Protein AF-A0A7J6TBH4-F1 (afdb_monomer_lite)

Foldseek 3Di:
DDDDDDDDDDDDDDDDDDPDDDDDPPPVVVVPCPPVNVLVVVLVCLCCVLPVVLVVLVVVLVCQQPVDDPVRHDDPVRSVVSVVVSLQVNLVSLVVSLLVSDDPSLVVLLVQLVDPVNDPPSNNVVSVCSVPPRDDPDDPVRVVVD

pLDDT: mean 78.49, std 21.05, range [31.12, 96.94]

Sequence (146 aa):
MAASFGSTGARYLPLLMTVGGLGAVPAVAWHRVDKQDRDGFRRSLTFWSTALPAFAAYKAVEWYAESSPKSIRPSPDQASLLYESLHEKYSPVVRNATVALRGFYLKASQMMSLRDEFLPKQYLEWCRKMQDQAPVVMTFAEAEQV

Radius of gyration: 23.69 Å; chains: 1; bounding box: 51×46×85 Å

Secondary structure (DSSP, 8-state):
--------------------------HHHHTTS-HHHHHHHHHHHHHHHHHHHHHHHHHHHHHHHHHS-TTTPPPHHHHHHHHHHHHHHHHHHHHHHHHHH-THHHHHHHHHTT-TTSS-HHHHHHHHHHHH-PPP-S-HHHHTT-

InterPro domains:
  IPR051130 Mitochondrial structure and function regulator [PTHR43173] (39-146)

Structure (mmCIF, N/CA/C/O backbone):
data_AF-A0A7J6TBH4-F1
#
_entry.id   AF-A0A7J6TBH4-F1
#
loop_
_atom_site.group_PDB
_atom_site.id
_atom_site.type_symbol
_atom_site.label_atom_id
_atom_site.label_alt_id
_atom_site.label_comp_id
_atom_site.label_asym_id
_atom_site.label_entity_id
_atom_site.label_seq_id
_atom_site.pdbx_PDB_ins_code
_atom_site.Cartn_x
_atom_site.Cartn_y
_atom_site.Cartn_z
_atom_site.occupancy
_atom_site.B_iso_or_equiv
_atom_site.auth_seq_id
_atom_site.auth_comp_id
_atom_site.auth_asym_id
_atom_site.auth_atom_id
_atom_site.pdbx_PDB_model_num
ATOM 1 N N . MET A 1 1 ? 13.563 8.133 62.066 1.00 36.19 1 MET A N 1
ATOM 2 C CA . MET A 1 1 ? 14.253 6.939 61.518 1.00 36.19 1 MET A CA 1
ATOM 3 C C . MET A 1 1 ? 13.392 5.734 61.873 1.00 36.19 1 MET A C 1
ATOM 5 O O . MET A 1 1 ? 13.055 5.630 63.036 1.00 36.19 1 MET A O 1
ATOM 9 N N . ALA A 1 2 ? 12.924 4.859 60.988 1.00 35.28 2 ALA A N 1
ATOM 10 C CA . ALA A 1 2 ? 13.261 4.593 59.597 1.00 35.28 2 ALA A CA 1
ATOM 11 C C . ALA A 1 2 ? 12.015 4.087 58.837 1.00 35.28 2 ALA A C 1
ATOM 13 O O . ALA A 1 2 ? 11.104 3.511 59.428 1.00 35.28 2 ALA A O 1
ATOM 14 N N . ALA A 1 3 ? 11.999 4.349 57.532 1.00 35.66 3 ALA A N 1
ATOM 15 C CA . ALA A 1 3 ? 10.978 3.951 56.575 1.00 35.66 3 ALA A CA 1
ATOM 16 C C . ALA A 1 3 ? 10.987 2.433 56.322 1.00 35.66 3 ALA A C 1
ATOM 18 O O . ALA A 1 3 ? 12.053 1.839 56.170 1.00 35.66 3 ALA A O 1
ATOM 19 N N . SER A 1 4 ? 9.803 1.824 56.210 1.00 37.34 4 SER A N 1
ATOM 20 C CA . SER A 1 4 ? 9.648 0.493 55.618 1.00 37.34 4 SER A CA 1
ATOM 21 C C . SER A 1 4 ? 9.440 0.662 54.113 1.00 37.34 4 SER A C 1
ATOM 23 O O . SER A 1 4 ? 8.391 1.111 53.655 1.00 37.34 4 SER A O 1
ATOM 25 N N . PHE A 1 5 ? 10.497 0.380 53.354 1.00 36.34 5 PHE A N 1
ATOM 26 C CA . PHE A 1 5 ? 10.484 0.298 51.899 1.00 36.34 5 PHE A CA 1
ATOM 27 C C . PHE A 1 5 ? 9.794 -1.002 51.463 1.00 36.34 5 PHE A C 1
ATOM 29 O O . PHE A 1 5 ? 10.267 -2.095 5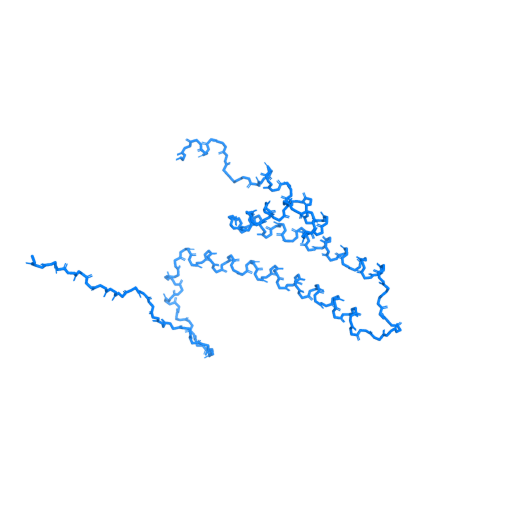1.768 1.00 36.34 5 PHE A O 1
ATOM 36 N N . GLY A 1 6 ? 8.700 -0.881 50.708 1.00 37.28 6 GLY A N 1
ATOM 37 C CA . GLY A 1 6 ? 8.112 -1.988 49.956 1.00 37.28 6 GLY A CA 1
ATOM 38 C C . GLY A 1 6 ? 9.008 -2.358 48.775 1.00 37.28 6 GLY A C 1
ATOM 39 O O . GLY A 1 6 ? 9.130 -1.595 47.819 1.00 37.28 6 GLY A O 1
ATOM 40 N N . SER A 1 7 ? 9.645 -3.526 48.850 1.00 37.94 7 SER A N 1
ATOM 41 C CA . SER A 1 7 ? 10.473 -4.084 47.781 1.00 37.94 7 SER A CA 1
ATOM 42 C C . SER A 1 7 ? 9.633 -4.922 46.810 1.00 37.94 7 SER A C 1
ATOM 44 O O . SER A 1 7 ? 9.224 -6.032 47.126 1.00 37.94 7 SER A O 1
ATOM 46 N N . THR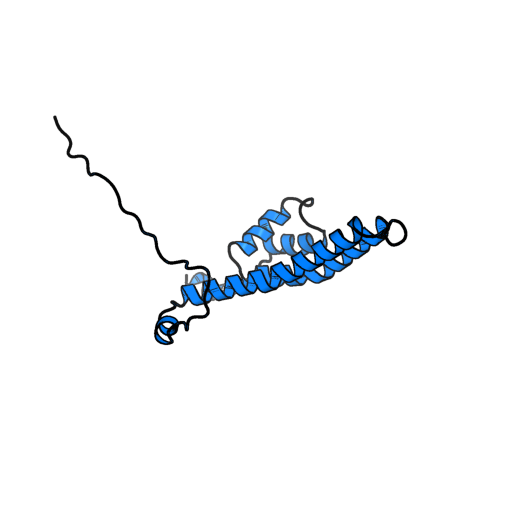 A 1 8 ? 9.431 -4.359 45.620 1.00 41.28 8 THR A N 1
ATOM 47 C CA . THR A 1 8 ? 9.783 -4.946 44.313 1.00 41.28 8 THR A CA 1
ATOM 48 C C . THR A 1 8 ? 9.327 -6.376 43.967 1.00 41.28 8 THR A C 1
ATOM 50 O O . THR A 1 8 ? 9.918 -7.353 44.405 1.00 41.28 8 THR A O 1
ATOM 53 N N . GLY A 1 9 ? 8.430 -6.455 42.974 1.00 35.50 9 GLY A N 1
ATOM 54 C CA . GLY A 1 9 ? 8.723 -7.166 41.720 1.00 35.50 9 GLY A CA 1
ATOM 55 C C . GLY A 1 9 ? 8.269 -8.621 41.575 1.00 35.50 9 GLY A C 1
ATOM 56 O O . GLY A 1 9 ? 8.868 -9.516 42.148 1.00 35.50 9 GLY A O 1
ATOM 57 N N . ALA A 1 10 ? 7.306 -8.851 40.674 1.00 33.53 10 ALA A N 1
ATOM 58 C CA . ALA A 1 10 ? 7.371 -9.898 39.641 1.00 33.53 10 ALA A CA 1
ATOM 59 C C . ALA A 1 10 ? 6.160 -9.762 38.702 1.00 33.53 10 ALA A C 1
ATOM 61 O O . ALA A 1 10 ? 5.102 -10.355 38.899 1.00 33.53 10 ALA A O 1
ATOM 62 N N . ARG A 1 11 ? 6.310 -8.916 37.677 1.00 44.78 11 ARG A N 1
ATOM 63 C CA . ARG A 1 11 ? 5.433 -8.911 36.505 1.00 44.78 11 ARG A CA 1
ATOM 64 C C . ARG A 1 11 ? 5.759 -10.141 35.650 1.00 44.78 11 ARG A C 1
ATOM 66 O O . ARG A 1 11 ? 6.922 -10.383 35.365 1.00 44.78 11 ARG A O 1
ATOM 73 N N . TYR A 1 12 ? 4.693 -10.850 35.296 1.00 50.62 12 TYR A N 1
ATOM 74 C CA . TYR A 1 12 ? 4.435 -11.747 34.166 1.00 50.62 12 TYR A CA 1
ATOM 75 C C . TYR A 1 12 ? 5.566 -12.136 33.191 1.00 50.62 12 TYR A C 1
ATOM 77 O O . TYR A 1 12 ? 6.301 -11.290 32.688 1.00 50.62 12 TYR A O 1
ATOM 85 N N . LEU A 1 13 ? 5.469 -13.415 32.790 1.00 41.25 13 LEU A N 1
ATOM 86 C CA . LEU A 1 13 ? 6.197 -14.189 31.768 1.00 41.25 13 LEU A CA 1
ATOM 87 C C . LEU A 1 13 ? 7.553 -14.766 32.212 1.00 41.25 13 LEU A C 1
ATOM 89 O O . LEU A 1 13 ? 8.296 -14.097 32.923 1.00 41.25 13 LEU A O 1
ATOM 93 N N . PRO A 1 14 ? 7.898 -16.002 31.789 1.00 51.75 14 PRO A N 1
ATOM 94 C CA . PRO A 1 14 ? 7.790 -16.473 30.401 1.00 51.75 14 PRO A CA 1
ATOM 95 C C . PRO A 1 14 ? 7.216 -17.901 30.257 1.00 51.75 14 PRO A C 1
ATOM 97 O O . PRO A 1 14 ? 6.661 -18.441 31.207 1.00 51.75 14 PRO A O 1
ATOM 100 N N . LEU A 1 15 ? 7.414 -18.491 29.067 1.00 38.53 15 LEU A N 1
ATOM 101 C CA . LEU A 1 15 ? 7.142 -19.871 28.618 1.00 38.53 15 LEU A CA 1
ATOM 102 C C . LEU A 1 15 ? 5.750 -20.053 27.974 1.00 38.53 15 LEU A C 1
ATOM 104 O O . LEU A 1 15 ? 4.735 -19.913 28.634 1.00 38.53 15 LEU A O 1
ATOM 108 N N . LEU A 1 16 ? 5.597 -20.383 26.686 1.00 38.75 16 LEU A N 1
ATOM 109 C CA . LEU A 1 16 ? 6.375 -21.359 25.921 1.00 38.75 16 LEU A CA 1
ATOM 110 C C . LEU A 1 16 ? 6.152 -21.130 24.403 1.00 38.75 16 LEU A C 1
ATOM 112 O O . LEU A 1 16 ? 5.181 -21.608 23.825 1.00 38.75 16 LEU A O 1
ATOM 116 N N . MET A 1 17 ? 7.051 -20.385 23.750 1.00 35.50 17 MET A N 1
ATOM 117 C CA . MET A 1 17 ? 7.230 -20.440 22.292 1.00 35.50 17 MET A CA 1
ATOM 118 C C . MET A 1 17 ? 8.285 -21.510 22.003 1.00 35.50 17 MET A C 1
ATOM 120 O O . MET A 1 17 ? 9.474 -21.211 21.919 1.00 35.50 17 MET A O 1
ATOM 124 N N . THR A 1 18 ? 7.869 -22.769 21.890 1.00 38.50 18 THR A N 1
ATOM 125 C CA . THR A 1 18 ? 8.705 -23.804 21.272 1.00 38.50 18 THR A CA 1
ATOM 126 C C . THR A 1 18 ? 8.492 -23.769 19.771 1.00 38.50 18 THR A C 1
ATOM 128 O O . THR A 1 18 ? 7.451 -24.166 19.249 1.00 38.50 18 THR A O 1
ATOM 131 N N . VAL A 1 19 ? 9.513 -23.265 19.091 1.00 44.00 19 VAL A N 1
ATOM 132 C CA . VAL A 1 19 ? 9.763 -23.476 17.670 1.00 44.00 19 VAL A CA 1
ATOM 133 C C . VAL A 1 19 ? 9.943 -24.979 17.428 1.00 44.00 19 VAL A C 1
ATOM 135 O O . VAL A 1 19 ? 10.806 -25.597 18.042 1.00 44.00 19 VAL A O 1
ATOM 138 N N . GLY A 1 20 ? 9.162 -25.537 16.501 1.00 36.09 20 GLY A N 1
ATOM 139 C CA . GLY A 1 20 ? 9.442 -26.822 15.854 1.00 36.09 20 GLY A CA 1
ATOM 140 C C . GLY A 1 20 ? 8.691 -28.029 16.419 1.00 36.09 20 GLY A C 1
ATOM 141 O O . GLY A 1 20 ? 9.013 -28.536 17.486 1.00 36.09 20 GLY A O 1
ATOM 142 N N . GLY A 1 21 ? 7.745 -28.550 15.634 1.00 31.12 21 GLY A N 1
ATOM 143 C CA . GLY A 1 21 ? 7.200 -29.895 15.817 1.00 31.12 21 GLY A CA 1
ATOM 144 C C . GLY A 1 21 ? 5.694 -29.954 15.616 1.00 31.12 21 GLY A C 1
ATOM 145 O O . GLY A 1 21 ? 4.937 -29.429 16.424 1.00 31.12 21 GLY A O 1
ATOM 146 N N . LEU A 1 22 ? 5.263 -30.615 14.539 1.00 47.97 22 LEU A N 1
ATOM 147 C CA . LEU A 1 22 ? 3.897 -31.103 14.363 1.00 47.97 22 LEU A CA 1
ATOM 148 C C . LEU A 1 22 ? 3.443 -31.838 15.635 1.00 47.97 22 LEU A C 1
ATOM 150 O O . LEU A 1 22 ? 3.849 -32.969 15.880 1.00 47.97 22 LEU A O 1
ATOM 154 N N . GLY A 1 23 ? 2.606 -31.196 16.443 1.00 37.78 23 GLY A N 1
ATOM 155 C CA . GLY A 1 23 ? 2.066 -31.767 17.670 1.00 37.78 23 GLY A CA 1
ATOM 156 C C . GLY A 1 23 ? 0.663 -31.232 17.874 1.00 37.78 23 GLY A C 1
ATOM 157 O O . GLY A 1 23 ? 0.472 -30.027 18.007 1.00 37.78 23 GLY A O 1
ATOM 158 N N . ALA A 1 24 ? -0.314 -32.131 17.808 1.00 45.72 24 ALA A N 1
ATOM 159 C CA . ALA A 1 24 ? -1.739 -31.856 17.893 1.00 45.72 24 ALA A CA 1
ATOM 160 C C . ALA A 1 24 ? -2.070 -30.798 18.956 1.00 45.72 24 ALA A C 1
ATOM 162 O O . ALA A 1 24 ? -1.873 -31.014 20.151 1.00 45.72 24 ALA A O 1
ATOM 163 N N . VAL A 1 25 ? -2.616 -29.663 18.518 1.00 56.75 25 VAL A N 1
ATOM 164 C CA . VAL A 1 25 ? -3.230 -28.699 19.430 1.00 56.75 25 VAL A CA 1
ATOM 165 C C . VAL A 1 25 ? -4.440 -29.411 20.048 1.00 56.75 25 VAL A C 1
ATOM 167 O O . VAL A 1 25 ? -5.350 -29.778 19.296 1.00 56.75 25 VAL A O 1
ATOM 170 N N . PRO A 1 26 ? -4.474 -29.672 21.368 1.00 46.34 26 PRO A N 1
ATOM 171 C CA . PRO A 1 26 ? -5.559 -30.436 21.965 1.00 46.34 26 PRO A CA 1
ATOM 172 C C . PRO A 1 26 ? -6.876 -29.700 21.706 1.00 46.34 26 PRO A C 1
ATOM 174 O O . PRO A 1 26 ? -6.987 -28.507 21.988 1.00 46.34 26 PRO A O 1
ATOM 177 N N . ALA A 1 27 ? -7.879 -30.405 21.172 1.00 51.59 27 ALA A N 1
ATOM 178 C CA . ALA A 1 27 ? -9.212 -29.882 20.832 1.00 51.59 27 ALA A CA 1
ATOM 179 C C . ALA A 1 27 ? -9.851 -29.033 21.959 1.00 51.59 27 ALA A C 1
ATOM 181 O O . ALA A 1 27 ? -10.637 -28.125 21.704 1.00 51.59 27 ALA A O 1
ATOM 182 N N . VAL A 1 28 ? -9.454 -29.283 23.210 1.00 48.59 28 VAL A N 1
ATOM 183 C CA . VAL A 1 28 ? -9.911 -28.582 24.419 1.00 48.59 28 VAL A CA 1
ATOM 184 C C . VAL A 1 28 ? -9.340 -27.157 24.548 1.00 48.59 28 VAL A C 1
ATOM 186 O O . VAL A 1 28 ? -10.008 -26.286 25.101 1.00 48.59 28 VAL A O 1
ATOM 189 N N . ALA A 1 29 ? -8.149 -26.880 24.008 1.00 50.97 29 ALA A N 1
ATOM 190 C CA . ALA A 1 29 ? -7.551 -25.541 24.025 1.00 50.97 29 ALA A CA 1
ATOM 191 C C . ALA A 1 29 ? -8.219 -24.590 23.017 1.00 50.97 29 ALA A C 1
ATOM 193 O O . ALA A 1 29 ? -8.344 -23.402 23.293 1.00 50.97 29 ALA A O 1
ATOM 194 N N . TRP A 1 30 ? -8.739 -25.110 21.899 1.00 49.47 30 TRP A N 1
ATOM 195 C CA . TRP A 1 30 ? -9.454 -24.308 20.897 1.00 49.47 30 TRP A CA 1
ATOM 196 C C . TRP A 1 30 ? -10.756 -23.702 21.429 1.00 49.47 30 TRP A C 1
ATOM 198 O O . TRP A 1 30 ? -11.140 -22.610 21.016 1.00 49.47 30 TRP A O 1
ATOM 208 N N . HIS A 1 31 ? -11.419 -24.383 22.368 1.00 52.03 31 HIS A N 1
ATOM 209 C CA . HIS A 1 31 ? -12.667 -23.905 22.968 1.00 52.03 31 HIS A CA 1
ATOM 210 C C . HIS A 1 31 ? -12.477 -22.774 23.989 1.00 52.03 31 HIS A C 1
ATOM 212 O O . HIS A 1 31 ? -13.463 -22.130 24.343 1.00 52.03 31 HIS A O 1
ATOM 218 N N . ARG A 1 32 ? -11.242 -22.516 24.445 1.00 52.38 32 ARG A N 1
ATOM 219 C CA . ARG A 1 32 ? -10.903 -21.430 25.384 1.00 52.38 32 ARG A CA 1
ATOM 220 C C . ARG A 1 32 ? -10.046 -20.325 24.768 1.00 52.38 32 ARG A C 1
ATOM 222 O O . ARG A 1 32 ? -9.533 -19.488 25.498 1.00 52.38 32 ARG A O 1
ATOM 229 N N . VAL A 1 33 ? -9.884 -20.317 23.446 1.00 51.16 33 VAL A N 1
ATOM 230 C CA . VAL A 1 33 ? -9.346 -19.141 22.759 1.00 51.16 33 VAL A CA 1
ATOM 231 C C . VAL A 1 33 ? -10.426 -18.068 22.843 1.00 51.16 33 VAL A C 1
ATOM 233 O O . VAL A 1 33 ? -11.479 -18.193 22.205 1.00 51.16 33 VAL A O 1
ATOM 236 N N . ASP A 1 34 ? -10.191 -17.059 23.680 1.00 53.56 34 ASP A N 1
ATOM 237 C CA . ASP A 1 34 ? -11.123 -15.958 23.896 1.00 53.56 34 ASP A CA 1
ATOM 238 C C . ASP A 1 34 ? -11.492 -15.303 22.558 1.00 53.56 34 ASP A C 1
ATOM 240 O O . ASP A 1 34 ? -10.720 -15.309 21.593 1.00 53.56 34 ASP A O 1
ATOM 244 N N . LYS A 1 35 ? -12.691 -14.710 22.465 1.00 57.47 35 LYS A N 1
ATOM 245 C CA . LYS A 1 35 ? -13.118 -13.984 21.248 1.00 57.47 35 LYS A CA 1
ATOM 246 C C . LYS A 1 35 ? -12.061 -12.962 20.801 1.00 57.47 35 LYS A C 1
ATOM 248 O O . LYS A 1 35 ? -11.825 -12.812 19.606 1.00 57.47 35 LYS A O 1
ATOM 253 N N . GLN A 1 36 ? -11.374 -12.349 21.765 1.00 59.50 36 GLN A N 1
ATOM 254 C CA . GLN A 1 36 ? -10.278 -11.408 21.553 1.00 59.50 36 GLN A CA 1
ATOM 255 C C . GLN A 1 36 ? -9.063 -12.038 20.846 1.00 59.50 36 GLN A C 1
ATOM 257 O O . GLN A 1 36 ? -8.508 -11.430 19.929 1.00 59.50 36 GLN A O 1
ATOM 262 N N . ASP A 1 37 ? -8.693 -13.272 21.195 1.00 56.78 37 ASP A N 1
ATOM 263 C CA . ASP A 1 37 ? -7.589 -13.998 20.556 1.00 56.78 37 ASP A CA 1
ATOM 264 C C . ASP A 1 37 ? -7.957 -14.452 19.136 1.00 56.78 37 ASP A C 1
ATOM 266 O O . ASP A 1 37 ? -7.142 -14.370 18.211 1.00 56.78 37 ASP A O 1
ATOM 270 N N . ARG A 1 38 ? -9.215 -14.870 18.921 1.00 60.97 38 ARG A N 1
ATOM 271 C CA . ARG A 1 38 ? -9.732 -15.218 17.583 1.00 60.97 38 ARG A CA 1
ATOM 272 C C . ARG A 1 38 ? -9.750 -13.999 16.664 1.00 60.97 38 ARG A C 1
ATOM 274 O O . ARG A 1 38 ? -9.402 -14.123 15.488 1.00 60.97 38 ARG A O 1
ATOM 281 N N . ASP A 1 39 ? -10.097 -12.830 17.190 1.00 76.25 39 ASP A N 1
ATOM 282 C CA . ASP A 1 39 ? -10.067 -11.574 16.444 1.00 76.25 39 ASP A CA 1
ATOM 283 C C . ASP A 1 39 ? -8.632 -11.126 16.145 1.00 76.25 39 ASP A C 1
ATOM 285 O O . ASP A 1 39 ? -8.336 -10.750 15.009 1.00 76.25 39 ASP A O 1
ATOM 289 N N . GLY A 1 40 ? -7.708 -11.239 17.103 1.00 81.81 40 GLY A N 1
ATOM 290 C CA . GLY A 1 40 ? -6.285 -10.953 16.892 1.00 81.81 40 GLY A CA 1
ATOM 291 C C . GLY A 1 40 ? -5.651 -11.844 15.819 1.00 81.81 40 GLY A C 1
ATOM 292 O O . GLY A 1 40 ? -4.975 -11.351 14.908 1.00 81.81 40 GLY A O 1
ATOM 293 N N . PHE A 1 41 ? -5.924 -13.150 15.865 1.00 85.94 41 PHE A N 1
ATOM 294 C CA . PHE A 1 41 ? -5.430 -14.104 14.872 1.00 85.94 41 PHE A CA 1
ATOM 295 C C . PHE A 1 41 ? -5.999 -13.830 13.475 1.00 85.94 41 PHE A C 1
ATOM 297 O O . PHE A 1 41 ? -5.246 -13.757 12.503 1.00 85.94 41 PHE A O 1
ATOM 304 N N . ARG A 1 42 ? -7.314 -13.591 13.362 1.00 87.00 42 ARG A N 1
ATOM 305 C CA . ARG A 1 42 ? -7.958 -13.235 12.085 1.00 87.00 42 ARG A CA 1
ATOM 306 C C . ARG A 1 42 ? -7.383 -11.948 11.502 1.00 87.00 42 ARG A C 1
ATOM 308 O O . ARG A 1 42 ? -7.079 -11.910 10.316 1.00 87.00 42 ARG A O 1
ATOM 315 N N . ARG A 1 43 ? -7.179 -10.916 12.326 1.00 89.94 43 ARG A N 1
ATOM 316 C CA . ARG A 1 43 ? -6.552 -9.650 11.906 1.00 89.94 43 ARG A CA 1
ATOM 317 C C . ARG A 1 43 ? -5.132 -9.870 11.389 1.00 89.94 43 ARG A C 1
ATOM 319 O 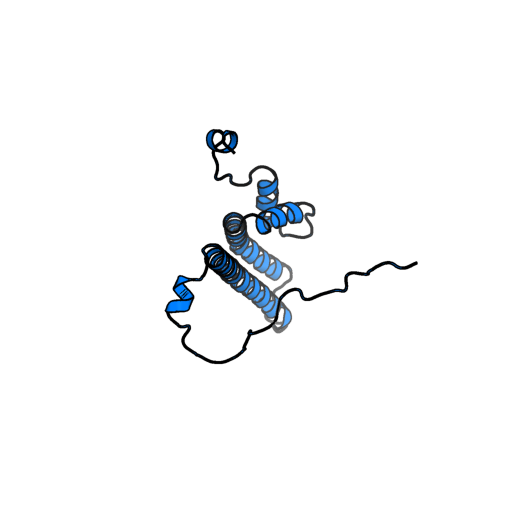O . ARG A 1 43 ? -4.768 -9.324 10.351 1.00 89.94 43 ARG A O 1
ATOM 326 N N . SER A 1 44 ? -4.361 -10.708 12.077 1.00 91.31 44 SER A N 1
ATOM 327 C CA . SER A 1 44 ? -2.993 -11.052 11.682 1.00 91.31 44 SER A CA 1
ATOM 328 C C . SER A 1 44 ? -2.969 -11.788 10.342 1.00 91.31 44 SER A C 1
ATOM 330 O O . SER A 1 44 ? -2.204 -11.422 9.453 1.00 91.31 44 SER A O 1
ATOM 332 N N . LEU A 1 45 ? -3.852 -12.772 10.152 1.00 92.50 45 LEU A N 1
ATOM 333 C CA . LEU A 1 45 ? -4.001 -13.473 8.877 1.00 92.50 45 LEU A CA 1
ATOM 334 C C . LEU A 1 45 ? -4.412 -12.531 7.743 1.00 92.50 45 LEU A C 1
ATOM 336 O O . LEU A 1 45 ? -3.811 -12.582 6.672 1.00 92.50 45 LEU A O 1
ATOM 340 N N . THR A 1 46 ? -5.388 -11.647 7.962 1.00 89.69 46 THR A N 1
ATOM 341 C CA . THR A 1 46 ? -5.802 -10.650 6.963 1.00 89.69 46 THR A CA 1
ATOM 342 C C . THR A 1 46 ? -4.640 -9.737 6.577 1.00 89.69 46 THR A C 1
ATOM 344 O O . THR A 1 46 ? -4.427 -9.480 5.394 1.00 89.69 46 THR A O 1
ATOM 347 N N . PHE A 1 47 ? -3.844 -9.285 7.551 1.00 93.38 47 PHE A N 1
ATOM 348 C CA . PHE A 1 47 ? -2.658 -8.478 7.279 1.00 93.38 47 PHE A CA 1
ATOM 349 C C . PHE A 1 47 ? -1.634 -9.246 6.436 1.00 93.38 47 PHE A C 1
ATOM 351 O O . PHE A 1 47 ? -1.274 -8.788 5.354 1.00 93.38 47 PHE A O 1
ATOM 358 N N . TRP A 1 48 ? -1.200 -10.426 6.883 1.00 94.38 48 TRP A N 1
ATOM 359 C CA . TRP A 1 48 ? -0.137 -11.178 6.210 1.00 94.38 4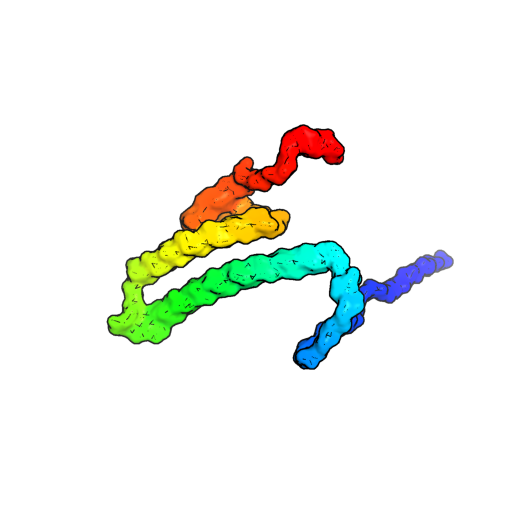8 TRP A CA 1
ATOM 360 C C . TRP A 1 48 ? -0.553 -11.710 4.835 1.00 94.38 48 TRP A C 1
ATOM 362 O O . TRP A 1 48 ? 0.239 -11.646 3.897 1.00 94.38 48 TRP A O 1
ATOM 372 N N . SER A 1 49 ? -1.802 -12.156 4.675 1.00 94.00 49 SER A N 1
ATOM 373 C CA . SER A 1 49 ? -2.340 -12.578 3.371 1.00 94.00 49 SER A CA 1
ATOM 374 C C . SER A 1 49 ? -2.450 -11.431 2.362 1.00 94.00 49 SER A C 1
ATOM 376 O O . SER A 1 49 ? -2.406 -11.679 1.162 1.00 94.00 49 SER A O 1
ATOM 378 N N . THR A 1 50 ? -2.535 -10.182 2.829 1.00 92.94 50 THR A N 1
ATOM 379 C CA . THR A 1 50 ? -2.552 -8.992 1.966 1.00 92.94 50 THR A CA 1
ATOM 380 C C . THR A 1 50 ? -1.139 -8.463 1.702 1.00 92.94 50 THR A C 1
ATOM 382 O O . THR A 1 50 ? -0.786 -8.149 0.565 1.00 92.94 50 THR A O 1
ATOM 385 N N . ALA A 1 51 ? -0.317 -8.359 2.747 1.00 92.62 51 ALA A N 1
ATOM 386 C CA . ALA A 1 51 ? 0.992 -7.721 2.692 1.00 92.62 51 ALA A CA 1
ATOM 387 C C . ALA A 1 51 ? 2.038 -8.578 1.967 1.00 92.62 51 ALA A C 1
ATOM 389 O O . ALA A 1 51 ? 2.808 -8.037 1.175 1.00 92.62 51 ALA A O 1
ATOM 390 N N . LEU A 1 52 ? 2.059 -9.900 2.191 1.00 95.19 52 LEU A N 1
ATOM 391 C CA . LEU A 1 52 ? 3.076 -10.775 1.591 1.00 95.19 52 LEU A CA 1
ATOM 392 C C . LEU A 1 52 ? 3.001 -10.815 0.062 1.00 95.19 52 LEU A C 1
ATOM 394 O O . LEU A 1 52 ? 4.043 -10.621 -0.562 1.00 95.19 52 LEU A O 1
ATOM 398 N N . PRO A 1 53 ? 1.828 -11.009 -0.576 1.00 95.12 53 PRO A N 1
ATOM 399 C CA . PRO A 1 53 ? 1.765 -11.040 -2.035 1.00 95.12 53 PRO A CA 1
ATOM 400 C C . PRO A 1 53 ? 2.118 -9.694 -2.666 1.00 95.12 53 PRO A C 1
ATOM 402 O O . PRO A 1 53 ? 2.738 -9.669 -3.726 1.00 95.12 53 PRO A O 1
ATOM 405 N N . ALA A 1 54 ? 1.742 -8.583 -2.022 1.00 93.56 54 ALA A N 1
ATOM 406 C CA . ALA A 1 54 ? 2.118 -7.249 -2.476 1.00 93.56 54 ALA A CA 1
ATOM 407 C C . ALA A 1 54 ? 3.638 -7.070 -2.411 1.00 93.56 54 ALA A C 1
ATOM 409 O O . ALA A 1 54 ? 4.266 -6.777 -3.424 1.00 93.56 54 ALA A O 1
ATOM 410 N N . PHE A 1 55 ? 4.238 -7.327 -1.247 1.00 94.56 55 PHE A N 1
ATOM 411 C CA . PHE A 1 55 ? 5.681 -7.228 -1.047 1.00 94.56 55 PHE A CA 1
ATOM 412 C C . PHE A 1 55 ? 6.462 -8.112 -2.027 1.00 94.56 55 PHE A C 1
ATOM 414 O O . PHE A 1 55 ? 7.387 -7.634 -2.681 1.00 94.56 55 PHE A O 1
ATOM 421 N N . ALA A 1 56 ? 6.057 -9.374 -2.186 1.00 96.69 56 ALA A N 1
ATOM 422 C CA . ALA A 1 56 ? 6.692 -10.301 -3.115 1.00 96.69 56 ALA A CA 1
ATOM 423 C C . ALA A 1 56 ? 6.632 -9.802 -4.568 1.00 96.69 56 ALA A C 1
ATOM 425 O O . ALA A 1 56 ? 7.624 -9.914 -5.283 1.00 96.69 56 ALA A O 1
ATOM 426 N N . ALA A 1 57 ? 5.512 -9.208 -4.998 1.00 95.38 57 ALA A N 1
ATOM 427 C CA . ALA A 1 57 ? 5.392 -8.644 -6.340 1.00 95.38 57 ALA A CA 1
ATOM 428 C C . ALA A 1 57 ? 6.345 -7.459 -6.563 1.00 95.38 57 ALA A C 1
ATOM 430 O O . ALA A 1 57 ? 7.029 -7.422 -7.584 1.00 95.38 57 ALA A O 1
ATOM 431 N N . TYR A 1 58 ? 6.448 -6.531 -5.603 1.00 95.19 58 TYR A N 1
ATOM 432 C CA . TYR A 1 58 ? 7.408 -5.421 -5.695 1.00 95.19 58 TYR A CA 1
ATOM 433 C C . TYR A 1 58 ? 8.851 -5.927 -5.731 1.00 95.19 58 TYR A C 1
ATOM 435 O O . TYR A 1 58 ? 9.617 -5.526 -6.605 1.00 95.19 58 TYR A O 1
ATOM 443 N N . LYS A 1 59 ? 9.204 -6.870 -4.847 1.00 95.12 59 LYS A N 1
ATOM 444 C CA . LYS A 1 59 ? 10.539 -7.480 -4.838 1.00 95.12 59 LYS A CA 1
ATOM 445 C C . LYS A 1 59 ? 10.850 -8.233 -6.129 1.00 95.12 59 LYS A C 1
ATOM 447 O O . LYS A 1 59 ? 12.002 -8.237 -6.544 1.00 95.12 59 LYS A O 1
ATOM 452 N N . ALA A 1 60 ? 9.861 -8.846 -6.777 1.00 94.19 60 ALA A N 1
ATOM 453 C CA . ALA A 1 60 ? 10.058 -9.513 -8.060 1.00 94.19 60 ALA A CA 1
ATOM 454 C C . ALA A 1 60 ? 10.403 -8.518 -9.181 1.00 94.19 60 ALA A C 1
ATOM 456 O O . ALA A 1 60 ? 11.291 -8.800 -9.982 1.00 94.19 60 ALA A O 1
ATOM 457 N N . VAL A 1 61 ? 9.751 -7.349 -9.221 1.00 93.25 61 VAL A N 1
ATOM 458 C CA . VAL A 1 61 ? 10.064 -6.286 -10.196 1.00 93.25 61 VAL A CA 1
ATOM 459 C C . VAL A 1 61 ? 11.442 -5.682 -9.932 1.00 93.25 61 VAL A C 1
ATOM 461 O O . VAL A 1 61 ? 12.217 -5.497 -10.867 1.00 93.25 61 VAL A O 1
ATOM 464 N N . GLU A 1 62 ? 11.775 -5.428 -8.668 1.00 92.81 62 GLU A N 1
ATOM 465 C CA . GLU A 1 62 ? 13.101 -4.949 -8.266 1.00 92.81 62 GLU A CA 1
ATOM 466 C C . GLU A 1 62 ? 14.192 -5.950 -8.664 1.00 92.81 62 GLU A C 1
ATOM 468 O O . GLU A 1 62 ? 15.162 -5.593 -9.329 1.00 92.81 62 GLU A O 1
ATOM 473 N N . TRP A 1 63 ? 13.979 -7.234 -8.365 1.00 92.94 63 TRP A N 1
ATOM 474 C CA . TRP A 1 63 ? 14.904 -8.294 -8.745 1.00 92.94 63 TRP A CA 1
ATOM 475 C C . TRP A 1 63 ? 15.051 -8.401 -10.269 1.00 92.94 63 TRP A C 1
ATOM 477 O O . TRP A 1 63 ? 16.168 -8.505 -10.781 1.00 92.94 63 TRP A O 1
ATOM 487 N N . TYR A 1 64 ? 13.944 -8.303 -11.008 1.00 88.44 64 TYR A N 1
ATOM 488 C CA . TYR A 1 64 ? 13.962 -8.266 -12.466 1.00 88.44 64 TYR A CA 1
ATOM 489 C C . TYR A 1 64 ? 14.766 -7.072 -13.003 1.00 88.44 64 TYR A C 1
ATOM 491 O O . TYR A 1 64 ? 15.541 -7.234 -13.944 1.00 88.44 64 TYR A O 1
ATOM 499 N N . ALA A 1 65 ? 14.648 -5.890 -12.399 1.00 88.81 65 ALA A N 1
ATOM 500 C CA . ALA A 1 65 ? 15.396 -4.709 -12.820 1.00 88.81 65 ALA A CA 1
ATOM 501 C C . ALA A 1 65 ? 16.907 -4.823 -12.527 1.00 88.81 65 ALA A C 1
ATOM 503 O O . ALA A 1 65 ? 17.732 -4.446 -13.365 1.00 88.81 65 ALA A O 1
ATOM 504 N N . GLU A 1 66 ? 17.281 -5.370 -11.369 1.00 88.75 66 GLU A N 1
ATOM 505 C CA . GLU A 1 66 ? 18.676 -5.444 -10.920 1.00 88.75 66 GLU A CA 1
ATOM 506 C C . GLU A 1 66 ? 19.452 -6.608 -11.544 1.00 88.75 66 GLU A C 1
ATOM 508 O O . GLU A 1 66 ? 20.567 -6.424 -12.041 1.00 88.75 66 GLU A O 1
ATOM 513 N N . SER A 1 67 ? 18.863 -7.807 -11.537 1.00 87.81 67 SER A N 1
ATOM 514 C CA . SER A 1 67 ? 19.545 -9.047 -11.932 1.00 87.81 67 SER A CA 1
ATOM 515 C C . SER A 1 67 ? 19.462 -9.361 -13.422 1.00 87.81 67 SER A C 1
ATOM 517 O O . SER A 1 67 ? 20.163 -10.258 -13.891 1.00 87.81 67 SER A O 1
ATOM 519 N N . SER A 1 68 ? 18.647 -8.633 -14.190 1.00 86.38 68 SER A N 1
ATOM 520 C CA . SER A 1 68 ? 18.580 -8.852 -15.635 1.00 86.38 68 SER A CA 1
ATOM 521 C C . SER A 1 68 ? 19.868 -8.399 -16.337 1.00 86.38 68 SER A C 1
ATOM 523 O O . SER A 1 68 ? 20.378 -7.300 -16.061 1.00 86.38 68 SER A O 1
ATOM 525 N N . PRO A 1 69 ? 20.380 -9.194 -17.300 1.00 86.50 69 PRO A N 1
ATOM 526 C CA . PRO A 1 69 ? 21.455 -8.774 -18.192 1.00 86.50 69 PRO A CA 1
ATOM 527 C C . PRO A 1 69 ? 21.107 -7.464 -18.906 1.00 86.50 69 PRO A C 1
ATOM 529 O O . PRO A 1 69 ? 19.940 -7.204 -19.200 1.00 86.50 69 PRO A O 1
ATOM 532 N N . LYS A 1 70 ? 22.119 -6.658 -19.262 1.00 83.25 70 LYS A N 1
ATOM 533 C CA . LYS A 1 70 ? 21.923 -5.359 -19.944 1.00 83.25 70 LYS A CA 1
ATOM 534 C C . LYS A 1 70 ? 21.068 -5.442 -21.221 1.00 83.25 70 LYS A C 1
ATOM 536 O O . LYS A 1 70 ? 20.485 -4.438 -21.599 1.00 83.25 70 LYS A O 1
ATOM 541 N N . SER A 1 71 ? 20.999 -6.606 -21.870 1.00 81.94 71 SER A N 1
ATOM 542 C CA . SER A 1 71 ? 20.196 -6.847 -23.076 1.00 81.94 71 SER A CA 1
ATOM 543 C C . SER A 1 71 ? 18.690 -6.987 -22.828 1.00 81.94 71 SER A C 1
ATOM 545 O O . SER A 1 71 ? 17.919 -6.788 -23.758 1.00 81.94 71 SER A O 1
ATOM 547 N N . ILE A 1 72 ? 18.270 -7.351 -21.611 1.00 84.12 72 ILE A N 1
ATOM 548 C CA . ILE A 1 72 ? 16.861 -7.628 -21.254 1.00 84.12 72 ILE A CA 1
ATOM 549 C C . ILE A 1 72 ? 16.375 -6.681 -20.141 1.00 84.12 72 ILE A C 1
ATOM 551 O O . ILE A 1 72 ? 15.178 -6.561 -19.890 1.00 84.12 72 ILE A O 1
ATOM 555 N N . ARG A 1 73 ? 17.299 -5.980 -19.473 1.00 87.50 73 ARG A N 1
ATOM 556 C CA . ARG A 1 73 ? 16.990 -5.020 -18.413 1.00 87.50 73 ARG A CA 1
ATOM 557 C C . ARG A 1 73 ? 15.973 -3.972 -18.897 1.00 87.50 73 ARG A C 1
ATOM 559 O O . ARG A 1 73 ? 16.210 -3.356 -19.938 1.00 87.50 73 ARG A O 1
ATOM 566 N N . PRO A 1 74 ? 14.896 -3.720 -18.131 1.00 88.50 74 PRO A N 1
ATOM 567 C CA . PRO A 1 74 ? 13.922 -2.700 -18.490 1.00 88.50 74 PRO A CA 1
ATOM 568 C C . PRO A 1 74 ? 14.570 -1.312 -18.520 1.00 88.50 74 PRO A C 1
ATOM 570 O O . PRO A 1 74 ? 15.401 -0.979 -17.668 1.00 88.50 74 PRO A O 1
ATOM 573 N N . SER A 1 75 ? 14.175 -0.487 -19.491 1.00 89.81 75 SER A N 1
ATOM 574 C CA . SER A 1 75 ? 14.520 0.939 -19.479 1.00 89.81 75 SER A CA 1
ATOM 575 C C . SER A 1 75 ? 13.881 1.639 -18.265 1.00 89.81 75 SER A C 1
ATOM 577 O O . SER A 1 75 ? 12.915 1.116 -17.702 1.00 89.81 75 SER A O 1
ATOM 579 N N . PRO A 1 76 ? 14.363 2.827 -17.851 1.00 89.31 76 PRO A N 1
ATOM 580 C CA . PRO A 1 76 ? 13.750 3.584 -16.753 1.00 89.31 76 PRO A CA 1
ATOM 581 C C . PRO A 1 76 ? 12.242 3.816 -16.938 1.00 89.31 76 PRO A C 1
ATOM 583 O O . PRO A 1 76 ? 11.469 3.686 -15.986 1.00 89.31 76 PRO A O 1
ATOM 586 N N . ASP A 1 77 ? 11.811 4.070 -18.174 1.00 92.50 77 ASP A N 1
ATOM 587 C CA . ASP A 1 77 ? 10.398 4.263 -18.510 1.00 92.50 77 ASP A CA 1
ATOM 588 C C . ASP A 1 77 ? 9.606 2.956 -18.377 1.00 92.50 77 ASP A C 1
ATOM 590 O O . ASP A 1 77 ? 8.526 2.933 -17.791 1.00 92.50 77 ASP A O 1
ATOM 594 N N . GLN A 1 78 ? 10.165 1.833 -18.844 1.00 91.50 78 GLN A N 1
ATOM 595 C CA . GLN A 1 78 ? 9.539 0.516 -18.691 1.00 91.50 78 GLN A CA 1
ATOM 596 C C . GLN A 1 78 ? 9.438 0.101 -17.220 1.00 91.50 78 GLN A C 1
ATOM 598 O O . GLN A 1 78 ? 8.413 -0.431 -16.802 1.00 91.50 78 GLN A O 1
ATOM 603 N N . ALA A 1 79 ? 10.473 0.364 -16.420 1.00 90.69 79 ALA A N 1
AT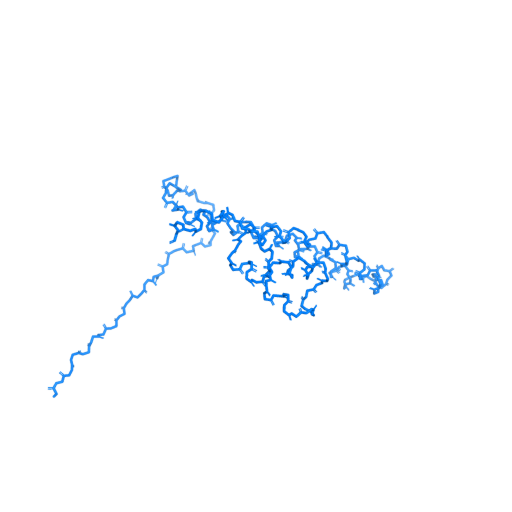OM 604 C CA . ALA A 1 79 ? 10.447 0.108 -14.985 1.00 90.69 79 ALA A CA 1
ATOM 605 C C . ALA A 1 79 ? 9.364 0.947 -14.292 1.00 90.69 79 ALA A C 1
ATOM 607 O O . ALA A 1 79 ? 8.607 0.415 -13.482 1.00 90.69 79 ALA A O 1
ATOM 608 N N . SER A 1 80 ? 9.234 2.226 -14.658 1.00 92.50 80 SER A N 1
ATOM 609 C CA . SER A 1 80 ? 8.187 3.111 -14.131 1.00 92.50 80 SER A CA 1
ATOM 610 C C . SER A 1 80 ? 6.783 2.585 -14.446 1.00 92.50 80 SER A C 1
ATOM 612 O O . SER A 1 80 ? 5.947 2.526 -13.548 1.00 92.50 80 SER A O 1
ATOM 614 N N . LEU A 1 81 ? 6.544 2.107 -15.674 1.00 94.12 81 LEU A N 1
ATOM 615 C CA . LEU A 1 81 ? 5.269 1.490 -16.067 1.00 94.12 81 LEU A CA 1
ATOM 616 C C . LEU A 1 81 ? 4.981 0.188 -15.302 1.00 94.12 81 LEU A C 1
ATOM 618 O O . LEU A 1 81 ? 3.840 -0.062 -14.908 1.00 94.12 81 LEU A O 1
ATOM 622 N N . LEU A 1 82 ? 6.005 -0.637 -15.051 1.00 93.81 82 LEU A N 1
ATOM 623 C CA . LEU A 1 82 ? 5.859 -1.843 -14.231 1.00 93.81 82 LEU A CA 1
ATOM 624 C C . LEU A 1 82 ? 5.429 -1.479 -12.807 1.00 93.81 82 LEU A C 1
ATOM 626 O O . LEU A 1 82 ? 4.451 -2.038 -12.308 1.00 93.81 82 LEU A O 1
ATOM 630 N N . TYR A 1 83 ? 6.095 -0.514 -12.171 1.00 94.38 83 TYR A N 1
ATOM 631 C CA . TYR A 1 83 ? 5.703 -0.049 -10.840 1.00 94.38 83 TYR A CA 1
ATOM 632 C C . TYR A 1 83 ? 4.312 0.589 -10.832 1.00 94.38 83 TYR A C 1
ATOM 634 O O . TYR A 1 83 ? 3.529 0.297 -9.931 1.00 94.38 83 TYR A O 1
ATOM 642 N N . GLU A 1 84 ? 3.958 1.374 -11.853 1.00 95.75 84 GLU A N 1
ATOM 643 C CA . GLU A 1 84 ? 2.625 1.967 -11.988 1.00 95.75 84 GLU A CA 1
ATOM 644 C C . GLU A 1 84 ? 1.532 0.890 -12.039 1.00 95.75 84 GLU A C 1
ATOM 646 O O . GLU A 1 84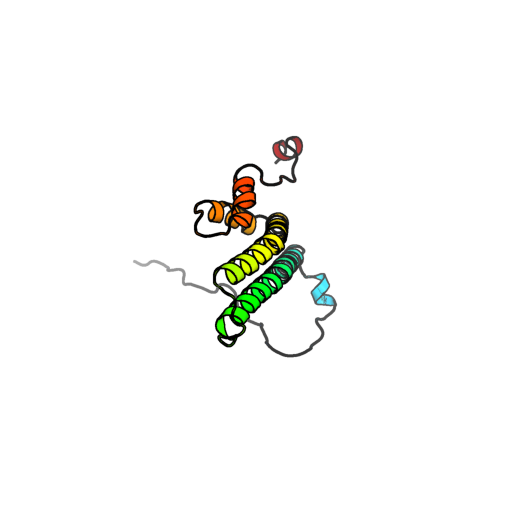 ? 0.568 0.963 -11.274 1.00 95.75 84 GLU A O 1
ATOM 651 N N . SER A 1 85 ? 1.740 -0.179 -12.815 1.00 95.25 85 SER A N 1
ATOM 652 C CA . SER A 1 85 ? 0.812 -1.317 -12.862 1.00 95.25 85 SER A CA 1
ATOM 653 C C . SER A 1 85 ? 0.677 -2.038 -11.510 1.00 95.25 85 SER A C 1
ATOM 655 O O . SER A 1 85 ? -0.414 -2.466 -11.120 1.00 95.25 85 SER A O 1
ATOM 657 N N . LEU A 1 86 ? 1.770 -2.143 -10.743 1.00 95.75 86 LEU A N 1
ATOM 658 C CA . LEU A 1 86 ? 1.751 -2.716 -9.396 1.00 95.75 86 LEU A CA 1
ATOM 659 C C . LEU A 1 86 ? 0.992 -1.814 -8.419 1.00 95.75 86 LEU A C 1
ATOM 661 O O . LEU A 1 86 ? 0.217 -2.318 -7.600 1.00 95.75 86 LEU A O 1
ATOM 665 N N . HIS A 1 87 ? 1.184 -0.499 -8.508 1.00 96.44 87 HIS A N 1
ATOM 666 C CA . HIS A 1 87 ? 0.470 0.468 -7.684 1.00 96.44 87 HIS A CA 1
ATOM 667 C C . HIS A 1 87 ? -1.037 0.414 -7.947 1.00 96.44 87 HIS A C 1
ATOM 669 O O . HIS A 1 87 ? -1.813 0.362 -6.994 1.00 96.44 87 HIS A O 1
ATOM 675 N N . GLU A 1 88 ? -1.460 0.352 -9.210 1.00 96.56 88 GLU A N 1
ATOM 676 C CA . GLU A 1 88 ? -2.873 0.209 -9.584 1.00 96.56 88 GLU A CA 1
ATOM 677 C C . GLU A 1 88 ? -3.485 -1.094 -9.067 1.00 96.56 88 GLU A C 1
ATOM 679 O O . GLU A 1 88 ? -4.601 -1.098 -8.545 1.00 96.56 88 GLU A O 1
ATOM 684 N N . LYS A 1 89 ? -2.736 -2.199 -9.139 1.00 96.12 89 LYS A N 1
ATOM 685 C CA . LYS A 1 89 ? -3.202 -3.508 -8.676 1.00 96.12 89 LYS A CA 1
ATOM 686 C C . LYS A 1 89 ? -3.337 -3.586 -7.155 1.00 96.12 89 LYS A C 1
ATOM 688 O O . LYS A 1 89 ? -4.340 -4.089 -6.647 1.00 96.12 89 LYS A O 1
ATOM 693 N N . TYR A 1 90 ? -2.322 -3.139 -6.416 1.00 96.94 90 TYR A N 1
ATOM 694 C CA . TYR A 1 90 ? -2.252 -3.353 -4.967 1.00 96.94 90 TYR A CA 1
ATOM 695 C C . TYR A 1 90 ? -2.820 -2.203 -4.136 1.00 96.94 90 TYR A C 1
ATOM 697 O O . TYR A 1 90 ? -3.196 -2.440 -2.987 1.00 96.94 90 TYR A O 1
ATOM 705 N N . SER A 1 91 ? -2.955 -0.992 -4.683 1.00 96.44 91 SER A N 1
ATOM 706 C CA . SER A 1 91 ? -3.587 0.127 -3.973 1.00 96.44 91 SER A CA 1
ATOM 707 C C . SER A 1 91 ? -5.003 -0.199 -3.454 1.00 96.44 91 SER A C 1
ATOM 709 O O . SER A 1 91 ? -5.217 -0.105 -2.239 1.00 96.44 91 SER A O 1
ATOM 711 N N . PRO A 1 92 ? -5.966 -0.664 -4.282 1.00 95.94 92 PRO A N 1
ATOM 712 C CA . PRO A 1 92 ? -7.312 -0.981 -3.797 1.00 95.94 92 PRO A CA 1
ATOM 713 C C . PRO A 1 92 ? -7.327 -2.163 -2.815 1.00 95.94 92 PRO A C 1
ATOM 715 O O . PRO A 1 92 ? -8.120 -2.181 -1.874 1.00 95.94 92 PRO A O 1
ATOM 718 N N . VAL A 1 93 ? -6.421 -3.129 -2.989 1.00 95.75 93 VAL A N 1
ATOM 719 C CA . VAL A 1 93 ? -6.267 -4.285 -2.094 1.00 95.75 93 VAL A CA 1
ATOM 720 C C . VAL A 1 93 ? -5.832 -3.831 -0.693 1.00 95.75 93 VAL A C 1
ATOM 722 O O . VAL A 1 93 ? -6.460 -4.196 0.304 1.00 95.75 93 VAL A O 1
ATOM 725 N N . VAL A 1 94 ? -4.818 -2.965 -0.611 1.00 95.19 94 VAL A N 1
ATOM 726 C CA . VAL A 1 94 ? -4.325 -2.396 0.655 1.00 95.19 94 VAL A CA 1
ATOM 727 C C . VAL A 1 94 ? -5.357 -1.469 1.300 1.00 95.19 94 VAL A C 1
ATOM 729 O O . VAL A 1 94 ? -5.530 -1.509 2.522 1.00 95.19 94 VAL A O 1
ATOM 732 N N . ARG A 1 95 ? -6.096 -0.682 0.507 1.00 95.25 95 ARG A N 1
ATOM 733 C CA . ARG A 1 95 ? -7.215 0.136 1.000 1.00 95.25 95 ARG A CA 1
ATOM 734 C C . ARG A 1 95 ? -8.253 -0.729 1.713 1.00 95.25 95 ARG A C 1
ATOM 736 O O . ARG A 1 95 ? -8.641 -0.434 2.842 1.00 95.25 95 ARG A O 1
ATOM 743 N N . ASN A 1 96 ? -8.691 -1.808 1.069 1.00 94.44 96 ASN A N 1
ATOM 744 C CA . ASN A 1 96 ? -9.728 -2.679 1.615 1.00 94.44 96 ASN A CA 1
ATOM 745 C C . ASN A 1 96 ? -9.260 -3.373 2.902 1.00 94.44 96 ASN A C 1
ATOM 747 O O . ASN A 1 96 ? -10.013 -3.423 3.875 1.00 94.44 96 ASN A O 1
ATOM 751 N N . ALA A 1 97 ? -8.004 -3.828 2.953 1.00 93.75 97 ALA A N 1
ATOM 752 C CA . ALA A 1 97 ? -7.422 -4.383 4.174 1.00 93.75 97 ALA A CA 1
ATOM 753 C C . ALA A 1 97 ? -7.326 -3.340 5.302 1.00 93.75 97 ALA A C 1
ATOM 755 O O . ALA A 1 97 ? -7.665 -3.638 6.446 1.00 93.75 97 ALA A O 1
ATOM 756 N N . THR A 1 98 ? -6.939 -2.102 4.983 1.00 93.81 98 THR A N 1
ATOM 757 C CA . THR A 1 98 ? -6.889 -0.984 5.939 1.00 93.81 98 THR A CA 1
ATOM 758 C C . THR A 1 98 ? -8.258 -0.712 6.567 1.00 93.81 98 THR A C 1
ATOM 760 O O . THR A 1 98 ? -8.379 -0.642 7.793 1.00 93.81 98 THR A O 1
ATOM 763 N N . VAL A 1 99 ? -9.305 -0.624 5.742 1.00 92.19 99 VAL A N 1
ATOM 764 C CA . VAL A 1 99 ? -10.689 -0.409 6.198 1.00 92.19 99 VAL A CA 1
ATOM 765 C C . VAL A 1 99 ? -11.217 -1.607 6.992 1.00 92.19 99 VAL A C 1
ATOM 767 O O . VAL A 1 99 ? -11.945 -1.419 7.965 1.00 92.19 99 VAL A O 1
ATOM 770 N N . ALA A 1 100 ? -10.846 -2.835 6.621 1.00 89.88 100 ALA A N 1
ATOM 771 C CA . ALA A 1 100 ? -11.262 -4.041 7.334 1.00 89.88 100 ALA A CA 1
ATOM 772 C C . ALA A 1 100 ? -10.599 -4.166 8.715 1.00 89.88 100 ALA A C 1
ATOM 774 O O . ALA A 1 100 ? -11.252 -4.531 9.692 1.00 89.88 100 ALA A O 1
ATOM 775 N N . LEU A 1 101 ? -9.305 -3.848 8.814 1.00 90.75 101 LEU A N 1
ATOM 776 C CA . LEU A 1 101 ? -8.548 -3.957 10.061 1.00 90.75 101 LEU A CA 1
ATOM 777 C C . LEU A 1 101 ? -8.839 -2.798 11.027 1.00 90.75 101 LEU A C 1
ATOM 779 O O . LEU A 1 101 ? -8.800 -3.003 12.245 1.00 90.75 101 LEU A O 1
ATOM 783 N N . ARG A 1 102 ? -9.183 -1.610 10.510 1.00 88.62 102 ARG A N 1
ATOM 784 C CA . ARG A 1 102 ? -9.529 -0.404 11.288 1.00 88.62 102 ARG A CA 1
ATOM 785 C C . ARG A 1 102 ? -8.449 -0.015 12.311 1.00 88.62 102 ARG A C 1
ATOM 787 O O . ARG A 1 102 ? -7.341 -0.559 12.334 1.00 88.62 102 ARG A O 1
ATOM 794 N N . GLY A 1 103 ? -8.768 0.956 13.168 1.00 89.31 103 GLY A N 1
ATOM 795 C CA . GLY A 1 103 ? -7.922 1.368 14.288 1.00 89.31 103 GLY A CA 1
ATOM 796 C C . GLY A 1 103 ? -6.548 1.842 13.819 1.00 89.31 103 GLY A C 1
ATOM 797 O O . GLY A 1 103 ? -6.455 2.785 13.035 1.00 89.31 103 GLY A O 1
ATOM 798 N N . PHE A 1 104 ? -5.490 1.159 14.270 1.00 91.06 104 PHE A N 1
ATOM 799 C CA . PHE A 1 104 ? -4.101 1.478 13.925 1.00 91.06 104 PHE A CA 1
ATOM 800 C C . PHE A 1 104 ? -3.871 1.638 12.416 1.00 91.06 104 PHE A C 1
ATOM 802 O O . PHE A 1 104 ? -3.245 2.607 12.001 1.00 91.06 104 PHE A O 1
ATOM 809 N N . TYR A 1 105 ? -4.415 0.739 11.592 1.00 92.00 105 TYR A N 1
ATOM 810 C CA . TYR A 1 105 ? -4.197 0.767 10.143 1.00 92.00 105 TYR A CA 1
ATOM 811 C C . TYR A 1 105 ? -4.863 1.976 9.482 1.00 92.00 105 TYR A C 1
ATOM 813 O O . TYR A 1 105 ? -4.287 2.601 8.595 1.00 92.00 105 TYR A O 1
ATOM 821 N N . LEU A 1 106 ? -6.055 2.350 9.954 1.00 91.81 106 LEU A N 1
ATOM 822 C CA . LEU A 1 106 ? -6.767 3.520 9.447 1.00 91.81 106 LEU A CA 1
ATOM 823 C C . LEU A 1 106 ? -6.029 4.808 9.839 1.00 91.81 106 LEU A C 1
ATOM 825 O O . LEU A 1 106 ? -5.791 5.664 8.990 1.00 91.81 106 LEU A O 1
ATOM 829 N N . LYS A 1 107 ? -5.535 4.886 11.080 1.00 93.44 107 LYS A N 1
ATOM 830 C CA . LYS A 1 107 ? -4.676 5.991 11.525 1.00 93.44 107 LYS A CA 1
ATOM 831 C C . LYS A 1 107 ? -3.360 6.057 10.745 1.00 93.44 107 LYS A C 1
ATOM 833 O O . LYS A 1 107 ? -2.917 7.145 10.395 1.00 93.44 107 LYS A O 1
ATOM 838 N N . ALA A 1 108 ? -2.759 4.912 10.422 1.00 92.75 108 ALA A N 1
ATOM 839 C CA . ALA A 1 108 ? -1.578 4.864 9.568 1.00 92.75 108 ALA A CA 1
ATOM 840 C C . ALA A 1 108 ? -1.872 5.477 8.189 1.00 92.75 108 ALA A C 1
ATOM 842 O O . ALA A 1 108 ? -1.108 6.322 7.741 1.00 92.75 108 ALA A O 1
ATOM 843 N N . SER A 1 109 ? -3.008 5.155 7.558 1.00 93.50 109 SER A N 1
ATOM 844 C CA . SER A 1 109 ? -3.371 5.770 6.270 1.00 93.50 109 SER A CA 1
ATOM 845 C C . SER A 1 109 ? -3.508 7.297 6.343 1.00 93.50 109 SER A C 1
ATOM 847 O O . SER A 1 109 ? -2.993 7.993 5.472 1.00 93.50 109 SER A O 1
ATOM 849 N N . GLN A 1 110 ? -4.094 7.820 7.426 1.00 93.25 110 GLN A N 1
ATOM 850 C CA . GLN A 1 110 ? -4.242 9.262 7.665 1.00 93.25 110 GLN A CA 1
ATOM 851 C C . GLN A 1 110 ? -2.898 9.967 7.894 1.00 93.25 110 GLN A C 1
ATOM 853 O O . GLN A 1 110 ? -2.723 11.111 7.483 1.00 93.25 110 GLN A O 1
ATOM 858 N N . MET A 1 111 ? -1.952 9.290 8.554 1.00 93.38 111 MET A N 1
ATOM 859 C CA . MET A 1 111 ? -0.595 9.800 8.771 1.00 93.38 111 MET A CA 1
ATOM 860 C C . MET A 1 111 ? 0.224 9.795 7.478 1.00 93.38 111 MET A C 1
ATOM 862 O O . MET A 1 111 ? 0.972 10.734 7.218 1.00 93.38 111 MET A O 1
ATOM 866 N N . MET A 1 112 ? 0.080 8.757 6.653 1.00 90.88 112 MET A N 1
ATOM 867 C CA . MET A 1 112 ? 0.830 8.641 5.402 1.00 90.88 112 MET A CA 1
ATOM 868 C C . MET A 1 112 ? 0.378 9.659 4.346 1.00 90.88 112 MET A C 1
ATOM 870 O O . MET A 1 112 ? 1.186 10.039 3.507 1.00 90.88 112 MET A O 1
ATOM 874 N N . SER A 1 113 ? -0.865 10.154 4.396 1.00 90.81 113 SER A N 1
ATOM 875 C CA . SER A 1 113 ? -1.330 11.230 3.505 1.00 90.81 113 SER A CA 1
ATOM 876 C C . SER A 1 113 ? -0.840 12.629 3.885 1.00 90.81 113 SER A C 1
ATOM 878 O O . SER A 1 113 ? -1.163 13.580 3.180 1.00 90.81 113 SER A O 1
ATOM 880 N N . LEU A 1 114 ? -0.075 12.784 4.973 1.00 90.81 114 LEU A N 1
ATOM 881 C CA . LEU A 1 114 ? 0.494 14.079 5.368 1.00 90.81 114 LEU A CA 1
ATOM 882 C C . LEU A 1 114 ? 1.687 14.498 4.500 1.00 90.81 114 LEU A C 1
ATOM 884 O O . LEU A 1 114 ? 2.035 15.676 4.471 1.00 90.81 114 LEU A O 1
ATOM 888 N N . ARG A 1 115 ? 2.344 13.543 3.831 1.00 90.44 115 ARG A N 1
ATOM 889 C CA . ARG A 1 115 ? 3.500 13.794 2.966 1.00 90.44 115 ARG A CA 1
ATOM 890 C C . ARG A 1 115 ? 3.370 13.016 1.667 1.00 90.44 115 ARG A C 1
ATOM 892 O O . ARG A 1 115 ? 3.424 11.788 1.662 1.00 90.44 115 ARG A O 1
ATOM 899 N N . ASP A 1 116 ? 3.297 13.755 0.569 1.00 88.75 116 ASP A N 1
ATOM 900 C CA . ASP A 1 116 ? 3.093 13.195 -0.770 1.00 88.75 116 ASP A CA 1
ATOM 901 C C . ASP A 1 116 ? 4.281 12.357 -1.274 1.00 88.75 116 ASP A C 1
ATOM 903 O O . ASP A 1 116 ? 4.131 11.533 -2.166 1.00 88.75 116 ASP A O 1
ATOM 907 N N . GLU A 1 117 ? 5.464 12.515 -0.682 1.00 89.81 117 GLU A N 1
ATOM 908 C CA . GLU A 1 117 ? 6.679 11.792 -1.081 1.00 89.81 117 GLU A CA 1
ATOM 909 C C . GLU A 1 117 ? 6.712 10.330 -0.612 1.00 89.81 117 GLU A C 1
ATOM 911 O O . GLU A 1 117 ? 7.510 9.541 -1.111 1.00 89.81 117 GLU A O 1
ATOM 916 N N . PHE A 1 118 ? 5.891 9.950 0.373 1.00 85.00 118 PHE A N 1
ATOM 917 C CA . PHE A 1 118 ? 5.978 8.613 0.969 1.00 85.00 118 PHE A CA 1
ATOM 918 C C . PHE A 1 118 ? 5.233 7.535 0.197 1.00 85.00 118 PHE A C 1
ATOM 920 O O . PHE A 1 118 ? 5.543 6.353 0.352 1.00 85.00 118 PHE A O 1
ATOM 927 N N . LEU A 1 119 ? 4.214 7.915 -0.570 1.00 91.44 119 LEU A N 1
ATOM 928 C CA . LEU A 1 119 ? 3.321 6.973 -1.220 1.00 91.44 119 LEU A CA 1
ATOM 929 C C . LEU A 1 119 ? 3.069 7.375 -2.674 1.00 91.44 119 LEU A C 1
ATOM 931 O O . LEU A 1 119 ? 2.916 8.558 -2.966 1.00 91.44 119 LEU A O 1
ATOM 935 N N . PRO A 1 120 ? 2.931 6.399 -3.584 1.00 93.62 120 PRO A N 1
ATOM 936 C CA . PRO A 1 120 ? 2.487 6.668 -4.945 1.00 93.62 120 PRO A CA 1
ATOM 937 C C . PRO A 1 120 ? 1.101 7.325 -4.971 1.00 93.62 120 PRO A C 1
ATOM 939 O O . PRO A 1 120 ? 0.267 7.088 -4.088 1.00 93.62 120 PRO A O 1
ATOM 942 N N . LYS A 1 121 ? 0.818 8.084 -6.039 1.00 94.38 121 LYS A N 1
ATOM 943 C CA . LYS A 1 121 ? -0.457 8.802 -6.244 1.00 94.38 121 LYS A CA 1
ATOM 944 C C . LYS A 1 121 ? -1.692 7.922 -6.004 1.00 94.38 121 LYS A C 1
ATOM 946 O O . LYS A 1 121 ? -2.649 8.365 -5.376 1.00 94.38 121 LYS A O 1
ATOM 951 N N . GLN A 1 122 ? -1.638 6.657 -6.429 1.00 95.00 122 GLN A N 1
ATOM 952 C CA . GLN A 1 122 ? -2.732 5.691 -6.313 1.00 95.00 122 GLN A CA 1
ATOM 953 C C . GLN A 1 122 ? -3.085 5.393 -4.855 1.00 95.00 122 GLN A C 1
ATOM 955 O O . GLN A 1 122 ? -4.238 5.096 -4.554 1.00 95.00 122 GLN A O 1
ATOM 960 N N . TYR A 1 123 ? -2.100 5.429 -3.956 1.00 95.44 123 TYR A N 1
ATOM 961 C CA . TYR A 1 123 ? -2.311 5.217 -2.528 1.00 95.44 123 TYR A CA 1
ATOM 962 C C . TYR A 1 123 ? -2.767 6.511 -1.848 1.00 95.44 123 TYR A C 1
ATOM 964 O O . TYR A 1 123 ? -3.715 6.502 -1.064 1.00 95.44 123 TYR A O 1
ATOM 972 N N . LEU A 1 124 ? -2.138 7.638 -2.194 1.00 94.94 124 LEU A N 1
ATOM 973 C CA . LEU A 1 124 ? -2.484 8.949 -1.641 1.00 94.94 124 LEU A CA 1
ATOM 974 C C . LEU A 1 124 ? -3.946 9.325 -1.886 1.00 94.94 124 LEU A C 1
ATOM 976 O O . LEU A 1 124 ? -4.579 9.881 -0.989 1.00 94.94 124 LEU A O 1
ATOM 980 N N . GLU A 1 125 ? -4.494 9.003 -3.061 1.00 93.94 125 GLU A N 1
ATOM 981 C CA . GLU A 1 125 ? -5.863 9.375 -3.424 1.00 93.94 125 GLU A CA 1
ATOM 982 C C . GLU A 1 125 ? -6.892 8.873 -2.402 1.00 93.94 125 GLU A C 1
ATOM 984 O O . GLU A 1 125 ? -7.761 9.627 -1.963 1.00 93.94 125 GLU A O 1
ATOM 989 N N . TRP A 1 126 ? -6.789 7.611 -1.979 1.00 94.81 126 TRP A N 1
ATOM 990 C CA . TRP A 1 126 ? -7.707 7.074 -0.980 1.00 94.81 126 TRP A CA 1
ATOM 991 C C . TRP A 1 126 ? -7.259 7.367 0.449 1.00 94.81 126 TRP A C 1
ATOM 993 O O . TRP A 1 126 ? -8.131 7.541 1.295 1.00 94.81 126 TRP A O 1
ATOM 1003 N N . CYS A 1 127 ? -5.956 7.473 0.737 1.00 94.44 127 CYS A N 1
ATOM 1004 C CA . CYS A 1 127 ? -5.481 7.862 2.069 1.00 94.44 127 CYS A CA 1
ATOM 1005 C C . CYS A 1 127 ? -6.006 9.250 2.467 1.00 94.44 127 CYS A C 1
ATOM 1007 O O . CYS A 1 127 ? -6.454 9.427 3.597 1.00 94.44 127 CYS A O 1
ATOM 1009 N N . ARG A 1 128 ? -6.044 10.207 1.527 1.00 93.75 128 ARG A N 1
ATOM 1010 C CA . ARG A 1 128 ? -6.646 11.535 1.744 1.00 93.75 128 ARG A CA 1
ATOM 1011 C C . ARG A 1 128 ? -8.133 11.434 2.079 1.00 93.75 128 ARG A C 1
ATOM 1013 O O . ARG A 1 128 ? -8.562 12.009 3.068 1.00 93.75 128 ARG A O 1
ATOM 1020 N N . LYS A 1 129 ? -8.891 10.613 1.342 1.00 92.94 129 LYS A N 1
ATOM 1021 C CA . LYS A 1 129 ? -10.313 10.346 1.643 1.00 92.94 129 LYS A CA 1
ATOM 1022 C C . LYS A 1 129 ? -10.511 9.714 3.028 1.00 92.94 129 LYS A C 1
ATOM 1024 O O . LYS A 1 129 ? -11.558 9.879 3.630 1.00 92.94 129 LYS A O 1
ATOM 1029 N N . MET A 1 130 ? -9.535 8.984 3.575 1.00 92.62 130 MET A N 1
ATOM 1030 C CA . MET A 1 130 ? -9.657 8.410 4.926 1.00 92.62 130 MET A CA 1
ATOM 1031 C C . MET A 1 130 ? -9.526 9.453 6.053 1.00 92.62 130 MET A C 1
ATOM 1033 O O . MET A 1 130 ? -9.736 9.101 7.216 1.00 92.62 130 MET A O 1
ATOM 1037 N N . GLN A 1 131 ? -9.166 10.707 5.754 1.00 90.12 131 GLN A N 1
ATOM 1038 C CA . GLN A 1 131 ? -9.084 11.774 6.758 1.00 90.12 131 GLN A CA 1
ATOM 1039 C C . GLN A 1 131 ? -10.469 12.295 7.162 1.00 90.12 131 GLN A C 1
ATOM 1041 O O . GLN A 1 131 ? -10.704 12.511 8.348 1.00 90.12 131 GLN A O 1
ATOM 1046 N N . ASP A 1 132 ? -11.383 12.449 6.204 1.00 90.06 132 ASP A N 1
ATOM 1047 C CA . ASP A 1 132 ? -12.715 13.040 6.388 1.00 90.06 132 ASP A CA 1
ATOM 1048 C C . ASP A 1 132 ? -13.868 12.095 5.995 1.00 90.06 132 ASP A C 1
ATOM 1050 O O . ASP A 1 132 ? -14.976 12.223 6.508 1.00 90.06 132 ASP A O 1
ATOM 1054 N N . GLN A 1 133 ? -13.613 11.110 5.129 1.00 89.56 133 GLN A N 1
ATOM 1055 C CA . GLN A 1 133 ? -14.607 10.179 4.573 1.00 89.56 133 GLN A CA 1
ATOM 1056 C C . GLN A 1 133 ? -14.308 8.723 4.963 1.00 89.56 133 GLN A C 1
ATOM 1058 O O . GLN A 1 133 ? -14.506 7.783 4.184 1.00 89.56 133 GLN A O 1
ATOM 1063 N N . ALA A 1 134 ? -13.806 8.512 6.183 1.00 87.19 134 ALA A N 1
ATOM 1064 C CA . ALA A 1 134 ? -13.613 7.169 6.714 1.00 87.19 134 ALA A CA 1
ATOM 1065 C C . ALA A 1 134 ? -14.971 6.441 6.841 1.00 87.19 134 ALA A C 1
ATOM 1067 O O . ALA A 1 134 ? -15.925 7.019 7.363 1.00 87.19 134 ALA A O 1
ATOM 1068 N N . PRO A 1 135 ? -15.085 5.170 6.409 1.00 84.69 135 PRO A N 1
ATOM 1069 C CA . PRO A 1 135 ? -16.335 4.426 6.517 1.00 84.69 135 PRO A CA 1
ATOM 1070 C C . PRO A 1 135 ? -16.777 4.270 7.976 1.00 84.69 135 PRO A C 1
ATOM 1072 O O . PRO A 1 135 ? -16.045 3.706 8.795 1.00 84.69 135 PRO A O 1
ATOM 1075 N N . VAL A 1 136 ? -17.991 4.729 8.282 1.00 80.12 136 VAL A N 1
ATOM 1076 C CA . VAL A 1 136 ? -18.607 4.616 9.609 1.00 80.12 136 VAL A CA 1
ATOM 1077 C C . VAL A 1 136 ? -19.576 3.437 9.612 1.00 80.12 136 VAL A C 1
ATOM 1079 O O . VAL A 1 136 ? -20.302 3.209 8.650 1.00 80.12 136 VAL A O 1
ATOM 1082 N N . VAL A 1 137 ? -19.552 2.651 10.685 1.00 75.38 137 VAL A N 1
ATOM 1083 C CA . VAL A 1 137 ? -20.416 1.464 10.847 1.00 75.38 137 VAL A CA 1
ATOM 1084 C C . VAL A 1 137 ? -21.656 1.779 11.669 1.00 75.38 137 VAL A C 1
ATOM 1086 O O . VAL A 1 137 ? -22.663 1.100 11.542 1.00 75.38 137 VAL A O 1
ATOM 1089 N N . MET A 1 138 ? -21.546 2.789 12.526 1.00 77.44 138 MET A N 1
ATOM 1090 C CA . MET A 1 138 ? -22.577 3.217 13.452 1.00 77.44 138 MET A CA 1
ATOM 1091 C C . MET A 1 138 ? -23.385 4.348 12.826 1.00 77.44 138 MET A C 1
ATOM 1093 O O . MET A 1 138 ? -22.825 5.288 12.259 1.00 77.44 138 MET A O 1
ATOM 1097 N N . THR A 1 139 ? -24.703 4.256 12.919 1.00 80.25 139 THR A N 1
ATOM 1098 C CA . THR A 1 139 ? -25.592 5.353 12.538 1.00 80.25 139 THR A CA 1
ATOM 1099 C C . THR A 1 139 ? -25.542 6.469 13.583 1.00 80.25 139 THR A C 1
ATOM 1101 O O . THR A 1 139 ? -25.184 6.238 14.736 1.00 80.25 139 THR A O 1
ATOM 1104 N N . PHE A 1 140 ? -25.935 7.691 13.215 1.00 79.31 140 PHE A N 1
ATOM 1105 C CA . PHE A 1 140 ? -25.994 8.802 14.176 1.00 79.31 140 PHE A CA 1
ATOM 1106 C C . PHE A 1 140 ? -26.902 8.498 15.378 1.00 79.31 140 PHE A C 1
ATOM 1108 O O . PHE A 1 140 ? -26.554 8.844 16.501 1.00 79.31 140 PHE A O 1
ATOM 1115 N N . ALA A 1 141 ? -28.014 7.792 15.154 1.00 80.38 141 ALA A N 1
ATOM 1116 C CA . ALA A 1 141 ? -28.942 7.399 16.214 1.00 80.38 141 ALA A CA 1
ATOM 1117 C C . ALA A 1 141 ? -28.333 6.388 17.202 1.00 80.38 141 ALA A C 1
ATOM 1119 O O . ALA A 1 141 ? -28.633 6.432 18.389 1.00 80.38 141 ALA A O 1
ATOM 1120 N N . GLU A 1 142 ? -27.474 5.482 16.729 1.00 82.31 142 GLU A N 1
ATOM 1121 C CA . GLU A 1 142 ? -26.745 4.544 17.594 1.00 82.31 142 GLU A CA 1
ATOM 1122 C C . GLU A 1 142 ? -25.586 5.230 18.329 1.00 82.31 142 GLU A C 1
ATOM 1124 O O . GLU A 1 142 ? -25.256 4.835 19.442 1.00 82.31 142 GLU A O 1
ATOM 1129 N N . ALA A 1 143 ? -24.983 6.262 17.731 1.00 81.19 143 ALA A N 1
ATOM 1130 C CA . ALA A 1 143 ? -23.896 7.020 18.345 1.00 81.19 143 ALA A CA 1
ATOM 1131 C C . ALA A 1 143 ? -24.363 7.900 19.513 1.00 81.19 143 ALA A C 1
ATOM 1133 O O . ALA A 1 143 ? -23.608 8.097 20.454 1.00 81.19 143 ALA A O 1
ATOM 1134 N N . GLU A 1 144 ? -25.599 8.405 19.476 1.00 82.25 144 GLU A N 1
ATOM 1135 C CA . GLU A 1 144 ? -26.183 9.209 20.563 1.00 82.25 144 GLU A CA 1
ATOM 1136 C C . GLU A 1 144 ? -26.457 8.385 21.838 1.00 82.25 144 GLU A C 1
ATOM 1138 O O . GLU A 1 144 ? -26.621 8.939 22.922 1.00 82.25 144 GLU A O 1
ATOM 1143 N N . GLN A 1 145 ? -26.497 7.056 21.718 1.00 79.69 145 GLN A N 1
ATOM 1144 C CA . GLN A 1 145 ? -26.808 6.136 22.816 1.00 79.69 145 GLN A CA 1
ATOM 1145 C C . GLN A 1 145 ? -25.573 5.638 23.588 1.00 79.69 145 GLN A C 1
ATOM 1147 O O . GLN A 1 145 ? -25.739 4.899 24.561 1.00 79.69 145 GLN A O 1
ATOM 1152 N N . VAL A 1 146 ? -24.357 5.994 23.154 1.00 67.38 146 VAL A N 1
ATOM 1153 C CA . VAL A 1 146 ? -23.072 5.577 23.755 1.00 67.38 146 VAL A CA 1
ATOM 1154 C C . VAL A 1 146 ? -22.436 6.737 24.505 1.00 67.38 146 VAL A C 1
ATOM 1156 O O . VAL A 1 146 ? -21.956 6.493 25.634 1.00 67.38 146 VAL A O 1
#

Organism: Perkinsus olseni (NCBI:txid32597)